Protein AF-A0A7C1YQL6-F1 (afdb_monomer)

pLDDT: mean 85.67, std 11.29, range [49.19, 95.19]

Foldseek 3Di:
DPVVVVVVVVVVVVVVVVVVVCVVCPDPLNVLVVLLVVLVVVLVVQDPPVVLVVPQDDPVPVVSNVVSVVVVLVPGDPSNVVSVVSSVVSVVVSVVVVVVVVVVPDPPDD

Secondary structure (DSSP, 8-state):
-HHHHHHHHHHHHHHHHHHHHHHHHT-HHHHHHHHHHHHHHHHHHHS-HHHHHHTPPPTT-HHHHHHHHHHHHHTS-HHHHHHHHHHHHHHHHHHHHHHHHHHHT-----

Structure (mmCIF, N/CA/C/O backbone):
data_AF-A0A7C1YQL6-F1
#
_entry.id   AF-A0A7C1YQL6-F1
#
loop_
_atom_site.group_PDB
_atom_site.id
_atom_site.type_symbol
_atom_site.label_atom_id
_atom_site.label_alt_id
_atom_site.label_comp_id
_atom_site.label_asym_id
_atom_site.label_entity_id
_atom_site.label_seq_id
_atom_site.pdbx_PDB_ins_code
_atom_site.Cartn_x
_atom_site.Cartn_y
_atom_site.Cartn_z
_atom_site.occupancy
_atom_site.B_iso_or_equiv
_atom_site.auth_seq_id
_atom_site.auth_comp_id
_atom_site.auth_asym_id
_atom_site.auth_atom_id
_atom_site.pdbx_PDB_model_num
ATOM 1 N N . MET A 1 1 ? -44.263 13.186 28.63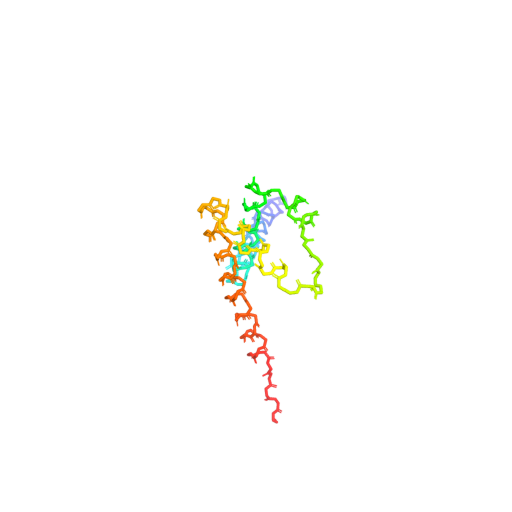2 1.00 49.19 1 MET A N 1
ATOM 2 C CA . MET A 1 1 ? -43.081 12.533 29.253 1.00 49.19 1 MET A CA 1
ATOM 3 C C . MET A 1 1 ? -42.316 11.539 28.357 1.00 49.19 1 MET A C 1
ATOM 5 O O . MET A 1 1 ? -41.133 11.349 28.598 1.00 49.19 1 MET A O 1
ATOM 9 N N . GLN A 1 2 ? -42.882 10.956 27.288 1.00 58.44 2 GLN A N 1
ATOM 10 C CA . GLN A 1 2 ? -42.180 9.940 26.466 1.00 58.44 2 GLN A CA 1
ATOM 11 C C . GLN A 1 2 ? -40.996 10.443 25.598 1.00 58.44 2 GLN A C 1
ATOM 13 O O . GLN A 1 2 ? -40.092 9.667 25.295 1.00 58.44 2 GLN A O 1
ATOM 18 N N . ARG A 1 3 ? -40.944 11.730 25.211 1.00 57.19 3 ARG A N 1
ATOM 19 C CA . ARG A 1 3 ? -39.905 12.264 24.295 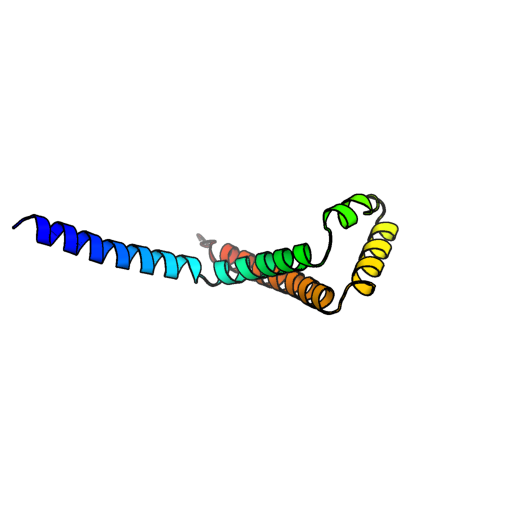1.00 57.19 3 ARG A CA 1
ATOM 20 C C . ARG A 1 3 ? -38.505 12.410 24.911 1.00 57.19 3 ARG A C 1
ATOM 22 O O . ARG A 1 3 ? -37.514 12.379 24.187 1.00 57.19 3 ARG A O 1
ATOM 29 N N . ILE A 1 4 ? -38.410 12.555 26.235 1.00 61.47 4 ILE A N 1
ATOM 30 C CA . ILE A 1 4 ? -37.118 12.658 26.938 1.00 61.47 4 ILE A CA 1
ATOM 31 C C . ILE A 1 4 ? -36.373 11.319 26.844 1.00 61.47 4 ILE A C 1
ATOM 33 O O . ILE A 1 4 ? -35.176 11.284 26.568 1.00 61.47 4 ILE A O 1
ATOM 37 N N . ASN A 1 5 ? -37.108 10.213 26.973 1.00 70.75 5 ASN A N 1
ATOM 38 C CA . ASN A 1 5 ? -36.559 8.862 26.924 1.00 70.75 5 ASN A CA 1
ATOM 39 C C . ASN A 1 5 ? -36.024 8.512 25.518 1.00 70.75 5 ASN A C 1
ATOM 41 O O . ASN A 1 5 ? -34.943 7.942 25.380 1.00 70.75 5 ASN A O 1
ATOM 45 N N . THR A 1 6 ? -36.702 8.947 24.447 1.00 79.69 6 THR A N 1
ATOM 46 C CA . THR A 1 6 ? -36.240 8.703 23.068 1.00 79.69 6 THR A CA 1
ATOM 47 C C . THR A 1 6 ? -35.011 9.531 22.683 1.00 79.69 6 THR A C 1
ATOM 49 O O . THR A 1 6 ? -34.091 8.989 22.068 1.00 79.69 6 THR A O 1
ATOM 52 N N . GLN A 1 7 ? -34.941 10.808 23.079 1.00 83.50 7 GLN A N 1
ATOM 53 C CA . GLN A 1 7 ? -33.756 11.660 22.874 1.00 83.50 7 GLN A CA 1
ATOM 54 C C . GLN A 1 7 ? -32.536 11.118 23.636 1.00 83.50 7 GLN A C 1
ATOM 56 O O . GLN A 1 7 ? -31.438 11.017 23.079 1.00 83.50 7 GLN A O 1
ATOM 61 N N . LEU A 1 8 ? -32.736 10.706 24.894 1.00 84.94 8 LEU A N 1
ATOM 62 C CA . LEU A 1 8 ? -31.682 10.133 25.727 1.00 84.94 8 LEU A CA 1
ATOM 63 C C . LEU A 1 8 ? -31.185 8.797 25.157 1.00 84.94 8 LEU A C 1
ATOM 65 O O . LEU A 1 8 ? -29.981 8.629 24.961 1.00 84.94 8 LEU A O 1
ATOM 69 N N . LYS A 1 9 ? -32.103 7.897 24.773 1.00 86.31 9 LYS A N 1
ATOM 70 C CA . LYS A 1 9 ? -31.783 6.636 24.086 1.00 86.31 9 LYS A CA 1
ATOM 71 C C . LYS A 1 9 ? -30.974 6.881 22.813 1.00 86.31 9 LYS A C 1
ATOM 73 O O . LYS A 1 9 ? -29.946 6.241 22.618 1.00 86.31 9 LYS A O 1
ATOM 78 N N . LYS A 1 10 ? -31.371 7.838 21.967 1.00 88.56 10 LYS A N 1
ATOM 79 C CA . LYS A 1 10 ? -30.656 8.160 20.718 1.00 88.56 10 LYS A CA 1
ATOM 80 C C . LYS A 1 10 ? -29.236 8.675 20.987 1.00 88.56 10 LYS A C 1
ATOM 82 O O . LYS A 1 10 ? -28.299 8.274 20.299 1.00 88.56 10 LYS A O 1
ATOM 87 N N . LYS A 1 11 ? -29.054 9.508 22.020 1.00 89.00 11 LYS A N 1
ATOM 88 C CA . LYS A 1 11 ? -27.736 10.014 22.447 1.00 89.00 11 LYS A CA 1
ATOM 89 C C . LYS A 1 11 ? -26.829 8.894 22.969 1.00 89.00 11 LYS A C 1
ATOM 91 O O . LYS A 1 11 ? -25.650 8.872 22.620 1.00 89.00 11 LYS A O 1
ATOM 96 N N . ILE A 1 12 ? -27.375 7.964 23.756 1.00 90.50 12 ILE A N 1
ATOM 97 C CA . ILE A 1 12 ? -26.650 6.793 24.273 1.00 90.50 12 ILE A CA 1
ATOM 98 C C . ILE A 1 12 ? -26.272 5.848 23.125 1.00 90.50 12 ILE A C 1
ATOM 100 O O . ILE A 1 12 ? -25.097 5.525 22.968 1.00 90.50 12 ILE A O 1
ATOM 104 N N . MET A 1 13 ? -27.225 5.489 22.258 1.00 93.19 13 MET A N 1
ATOM 105 C CA . MET A 1 13 ? -26.977 4.610 21.107 1.00 93.19 13 MET A CA 1
ATOM 106 C C . MET A 1 13 ? -25.916 5.180 20.163 1.00 93.19 13 MET A C 1
ATOM 108 O O . MET A 1 13 ? -25.048 4.442 19.707 1.00 93.19 13 MET A O 1
ATOM 112 N N . ARG A 1 14 ? -25.914 6.500 19.922 1.00 89.25 14 ARG A N 1
ATOM 113 C CA . ARG A 1 14 ? -24.877 7.147 19.104 1.00 89.25 14 ARG A CA 1
ATOM 114 C C . ARG A 1 14 ? -23.478 6.960 19.695 1.00 89.25 14 ARG A C 1
ATOM 116 O O . ARG A 1 14 ? -22.542 6.721 18.945 1.00 89.25 14 ARG A O 1
ATOM 123 N N 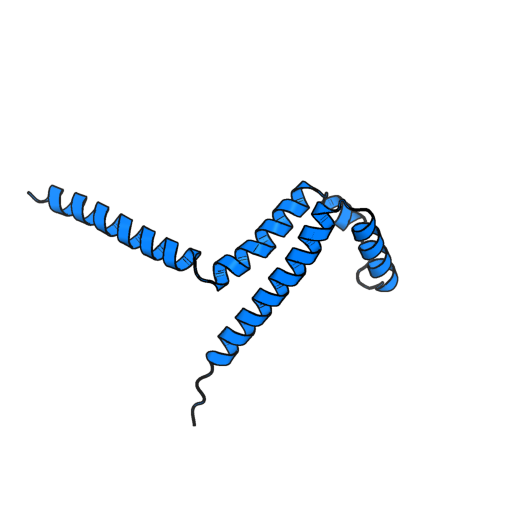. ARG A 1 15 ? -23.330 7.042 21.022 1.00 90.06 15 ARG A N 1
ATOM 124 C CA . ARG A 1 15 ? -22.044 6.801 21.701 1.00 90.06 15 ARG A CA 1
ATOM 125 C C . ARG A 1 15 ? -21.619 5.338 21.613 1.00 90.06 15 ARG A C 1
ATOM 127 O O . ARG A 1 15 ? -20.450 5.082 21.359 1.00 90.06 15 ARG A O 1
ATOM 134 N N . ILE A 1 1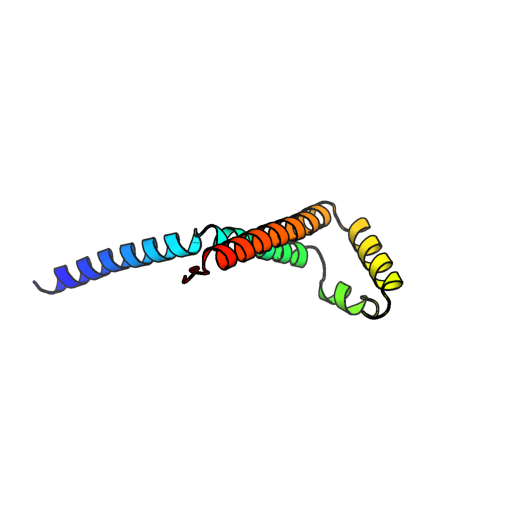6 ? -22.556 4.403 21.771 1.00 90.88 16 ILE A N 1
ATOM 135 C CA . ILE A 1 16 ? -22.284 2.963 21.662 1.00 90.88 16 ILE A CA 1
ATOM 136 C C . ILE A 1 16 ? -21.826 2.612 20.246 1.00 90.88 16 ILE A C 1
ATOM 138 O O . ILE A 1 16 ? -20.785 1.982 20.084 1.00 90.88 16 ILE A O 1
ATOM 142 N N . TYR A 1 17 ? -22.549 3.065 19.219 1.00 91.44 17 TYR A N 1
ATOM 143 C CA . TYR A 1 17 ? -22.156 2.823 17.831 1.00 91.44 17 TYR A CA 1
ATOM 144 C C . TYR A 1 17 ? -20.825 3.477 17.484 1.00 91.44 17 TYR A C 1
ATOM 146 O O . TYR A 1 17 ? -20.003 2.848 16.827 1.00 91.44 17 TYR A O 1
ATOM 154 N N . PHE A 1 18 ? -20.576 4.694 17.970 1.00 88.44 18 PHE A N 1
ATOM 155 C CA . PHE A 1 18 ? -19.293 5.358 17.769 1.00 88.44 18 PHE A CA 1
ATOM 156 C C . PHE A 1 18 ? -18.143 4.590 18.436 1.00 88.44 18 PHE A C 1
ATOM 158 O O . PHE A 1 18 ? -17.142 4.316 17.788 1.00 88.44 18 PHE A O 1
ATOM 165 N N . ALA A 1 19 ? -18.301 4.163 19.692 1.00 87.19 19 ALA A N 1
ATOM 166 C CA . ALA A 1 19 ? -17.296 3.368 20.399 1.00 87.19 19 ALA A CA 1
ATOM 167 C C . ALA A 1 19 ? -17.065 1.996 19.745 1.00 87.19 19 ALA A C 1
ATOM 169 O O . ALA A 1 19 ? -15.925 1.559 19.619 1.00 87.19 19 ALA A O 1
ATOM 170 N N . TYR A 1 20 ? -18.129 1.330 19.287 1.00 86.81 20 TYR A N 1
ATOM 171 C CA . TYR A 1 20 ? -18.034 0.067 18.554 1.00 86.81 20 TYR A CA 1
ATOM 172 C C . TYR A 1 20 ? -17.298 0.238 17.221 1.00 86.81 20 TYR A C 1
ATOM 174 O O . TYR A 1 20 ? -16.407 -0.545 16.895 1.00 86.81 20 TYR A O 1
ATOM 182 N N . PHE A 1 21 ? -17.630 1.289 16.472 1.00 82.50 21 PHE A N 1
ATOM 183 C CA . PHE A 1 21 ? -16.979 1.612 15.209 1.00 82.50 21 PHE A CA 1
ATOM 184 C C . PHE A 1 21 ? -15.498 1.948 15.402 1.00 82.50 21 PHE A C 1
ATOM 186 O O . PHE A 1 21 ? -14.661 1.359 14.724 1.00 82.50 21 PHE A O 1
ATOM 193 N N . LEU A 1 22 ? -15.162 2.797 16.381 1.00 82.62 22 LEU A N 1
ATOM 194 C CA . LEU A 1 22 ? -13.775 3.079 16.759 1.00 82.62 22 LEU A CA 1
ATOM 195 C C . LEU A 1 22 ? -13.043 1.786 17.120 1.00 82.62 22 LEU A C 1
ATOM 197 O O . LEU A 1 22 ? -11.989 1.502 16.568 1.00 82.62 22 LEU A O 1
ATOM 201 N N . ARG A 1 23 ? -13.622 0.944 17.980 1.00 79.81 23 ARG A N 1
ATOM 202 C CA . ARG A 1 23 ? -13.002 -0.328 18.374 1.00 79.81 23 ARG A CA 1
ATOM 203 C C . ARG A 1 23 ? -12.742 -1.252 17.181 1.00 79.81 23 ARG A C 1
ATOM 205 O O . ARG A 1 23 ? -11.758 -1.983 17.186 1.00 79.81 23 ARG A O 1
ATOM 212 N N . LYS A 1 24 ? -13.603 -1.214 16.161 1.00 75.75 24 LYS A N 1
ATOM 213 C CA . LYS A 1 24 ? -13.440 -2.002 14.936 1.00 75.75 24 LYS A CA 1
ATOM 214 C C . LYS A 1 24 ? -12.410 -1.397 13.974 1.00 75.75 24 LYS A C 1
ATOM 216 O O . LYS A 1 24 ? -11.636 -2.150 13.395 1.00 75.75 24 LYS A O 1
ATOM 221 N N . MET A 1 25 ? -12.367 -0.071 13.834 1.00 72.19 25 MET A N 1
ATOM 222 C CA . MET A 1 25 ? -11.371 0.638 13.014 1.00 72.19 25 MET A CA 1
ATOM 223 C C . MET A 1 25 ? -9.961 0.583 13.602 1.00 72.19 25 MET A C 1
ATOM 225 O O . MET A 1 25 ? -8.996 0.446 12.862 1.00 72.19 25 MET A O 1
ATOM 229 N N . PHE A 1 26 ? -9.842 0.665 14.926 1.00 74.75 26 PHE A N 1
ATOM 230 C CA . PHE A 1 26 ? -8.574 0.566 15.650 1.00 74.75 26 PHE A CA 1
ATOM 231 C C . PHE A 1 26 ? -8.189 -0.886 15.970 1.00 74.75 26 PHE A C 1
ATOM 233 O O . PHE A 1 26 ? -7.334 -1.130 16.819 1.00 74.75 26 PHE A O 1
ATOM 240 N N . ASN A 1 27 ? -8.798 -1.867 15.295 1.00 79.44 27 ASN A N 1
ATOM 241 C CA . ASN A 1 27 ? -8.293 -3.232 15.331 1.00 79.44 27 ASN A CA 1
ATOM 242 C C . ASN A 1 27 ? -6.868 -3.237 14.731 1.00 79.44 27 ASN A C 1
ATOM 244 O O . ASN A 1 27 ? -6.690 -2.687 13.640 1.00 79.44 27 ASN A O 1
ATOM 248 N N . PRO A 1 28 ? -5.863 -3.846 15.391 1.00 76.00 28 PRO A N 1
ATOM 249 C CA . PRO A 1 28 ? -4.496 -3.946 14.875 1.00 76.00 28 PRO A CA 1
ATOM 250 C C . PRO A 1 28 ? -4.408 -4.388 13.407 1.00 76.00 28 PRO A C 1
ATOM 252 O O . PRO A 1 28 ? -3.630 -3.819 12.644 1.00 76.00 28 PRO A O 1
ATOM 255 N N . LE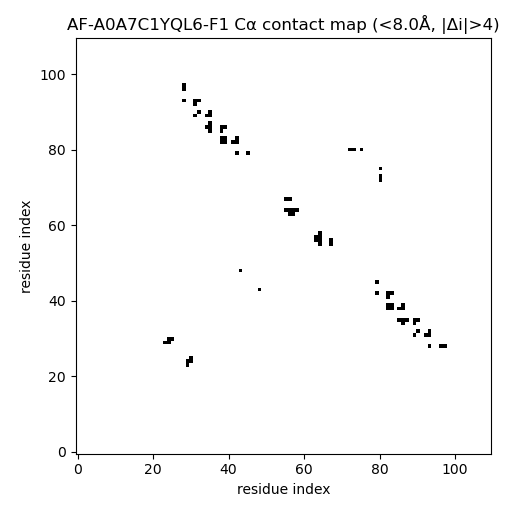U A 1 29 ? -5.267 -5.325 12.986 1.00 78.75 29 LEU A N 1
ATOM 256 C CA . LEU A 1 29 ? -5.353 -5.772 11.591 1.00 78.75 29 LEU A CA 1
ATOM 257 C C . LEU A 1 29 ? -5.821 -4.661 10.639 1.00 78.75 29 LEU A C 1
ATOM 259 O O . LEU A 1 29 ? -5.287 -4.525 9.543 1.00 78.75 29 LEU A O 1
ATOM 263 N N . ALA A 1 30 ? -6.797 -3.849 11.050 1.00 81.38 30 ALA A N 1
ATOM 264 C CA . ALA A 1 30 ? -7.317 -2.754 10.234 1.00 81.38 30 ALA A CA 1
ATOM 265 C C . ALA A 1 30 ? -6.277 -1.638 10.069 1.00 81.38 30 ALA A C 1
ATOM 267 O O . ALA A 1 30 ? -6.065 -1.162 8.959 1.00 81.38 30 ALA A O 1
ATOM 268 N N . ILE A 1 31 ? -5.562 -1.282 11.142 1.00 80.88 31 ILE A N 1
ATOM 269 C CA . ILE A 1 31 ? -4.469 -0.296 11.087 1.00 80.88 31 ILE A CA 1
ATOM 270 C C . ILE A 1 31 ? -3.369 -0.773 10.137 1.00 80.88 31 ILE A C 1
ATOM 272 O O . ILE A 1 31 ? -2.935 -0.020 9.262 1.00 80.88 31 ILE A O 1
ATOM 276 N N . LYS A 1 32 ? -2.956 -2.039 10.269 1.00 83.50 32 LYS A N 1
ATOM 277 C CA . LYS A 1 32 ? -1.959 -2.638 9.379 1.00 83.50 32 LYS A CA 1
ATOM 278 C C . LYS A 1 32 ? -2.442 -2.686 7.929 1.00 83.50 32 LYS A C 1
ATOM 280 O O . LYS A 1 32 ? -1.620 -2.483 7.051 1.00 83.50 32 LYS A O 1
ATOM 285 N N . ALA A 1 33 ? -3.743 -2.859 7.676 1.00 87.50 33 ALA A N 1
ATOM 286 C CA . ALA A 1 33 ? -4.340 -2.814 6.337 1.00 87.50 33 ALA A CA 1
ATOM 287 C C . ALA A 1 33 ? -4.399 -1.405 5.733 1.00 87.50 33 ALA A C 1
ATOM 289 O O . ALA A 1 33 ? -4.175 -1.240 4.535 1.00 87.50 33 ALA A O 1
ATOM 290 N N . TYR A 1 34 ? -4.662 -0.379 6.543 1.00 90.38 34 TYR A N 1
ATOM 291 C CA . TYR A 1 34 ? -4.694 1.004 6.064 1.00 90.38 34 TYR A CA 1
ATOM 292 C C . TYR A 1 34 ? -3.312 1.526 5.674 1.00 90.38 34 TYR A C 1
ATOM 294 O O . TYR A 1 34 ? -3.209 2.328 4.748 1.00 90.38 34 TYR A O 1
ATOM 302 N N . LEU A 1 35 ? -2.253 1.048 6.332 1.00 91.56 35 LEU A N 1
ATOM 303 C CA . LEU A 1 35 ? -0.884 1.487 6.078 1.00 91.56 35 LEU A CA 1
ATOM 304 C C . LEU A 1 35 ? -0.437 1.302 4.606 1.00 91.56 35 LEU A C 1
ATOM 306 O O . LEU A 1 35 ? -0.162 2.318 3.963 1.00 91.56 35 LEU A O 1
ATOM 310 N N . PRO A 1 36 ? -0.426 0.091 4.008 1.00 92.75 36 PRO A N 1
ATOM 311 C CA . PRO A 1 36 ? -0.013 -0.082 2.616 1.00 92.75 36 PRO A CA 1
ATOM 312 C C . PRO A 1 36 ? -0.962 0.618 1.641 1.00 92.75 36 PRO A C 1
ATOM 314 O O . PRO A 1 36 ? -0.506 1.175 0.649 1.00 92.75 36 PRO A O 1
ATOM 317 N N . VAL A 1 37 ? -2.268 0.661 1.935 1.00 94.19 37 VAL A N 1
ATOM 318 C CA . VAL A 1 37 ? -3.246 1.377 1.099 1.00 94.19 37 VAL A CA 1
ATOM 319 C C . VAL A 1 37 ? -2.913 2.868 1.038 1.00 94.19 37 VAL A C 1
ATOM 321 O O . VAL A 1 37 ? -2.903 3.454 -0.043 1.00 94.19 37 VAL A O 1
ATOM 324 N N . SER A 1 38 ? -2.595 3.481 2.181 1.00 93.88 38 SER A N 1
ATOM 325 C CA . SER A 1 38 ? -2.196 4.890 2.229 1.00 93.88 38 SER A CA 1
ATOM 326 C C . SER A 1 38 ? -0.887 5.150 1.482 1.00 93.88 38 SER A C 1
ATOM 328 O O . SER A 1 38 ? -0.812 6.113 0.723 1.00 93.88 38 SER A O 1
ATOM 330 N N . PHE A 1 39 ? 0.113 4.273 1.615 1.00 94.38 39 PHE A N 1
ATOM 331 C CA . PHE A 1 39 ? 1.385 4.426 0.909 1.00 94.38 39 PHE A CA 1
ATOM 332 C C . PHE A 1 39 ? 1.218 4.318 -0.605 1.00 94.38 39 PHE A C 1
ATOM 334 O O . PHE A 1 39 ? 1.707 5.186 -1.325 1.00 94.38 39 PHE A O 1
ATOM 341 N N . VAL A 1 40 ? 0.469 3.324 -1.089 1.00 93.44 40 VAL A N 1
ATOM 342 C CA . VAL A 1 40 ? 0.143 3.192 -2.518 1.00 93.44 40 VAL A CA 1
ATOM 343 C C . VAL A 1 40 ? -0.626 4.414 -3.015 1.00 93.44 40 VAL A C 1
ATOM 345 O O . VAL A 1 40 ? -0.325 4.925 -4.090 1.00 93.44 40 VAL A O 1
ATOM 348 N N . GLY A 1 41 ? -1.569 4.928 -2.220 1.00 93.62 41 GLY A N 1
ATOM 349 C CA . GLY A 1 41 ? -2.293 6.158 -2.534 1.00 93.62 41 GLY A CA 1
ATOM 350 C C . GLY A 1 41 ? -1.366 7.364 -2.704 1.00 93.62 41 GLY A C 1
ATOM 351 O O . GLY A 1 41 ? -1.509 8.107 -3.668 1.00 93.62 41 GLY A O 1
ATOM 352 N N . ILE A 1 42 ? -0.378 7.531 -1.820 1.00 93.56 42 ILE A N 1
ATOM 353 C CA . ILE A 1 42 ? 0.605 8.621 -1.920 1.00 93.56 42 ILE A CA 1
ATOM 354 C C . ILE A 1 42 ? 1.528 8.421 -3.131 1.00 93.56 42 ILE A C 1
ATOM 356 O O . ILE A 1 42 ? 1.796 9.376 -3.856 1.00 93.56 42 ILE A O 1
ATOM 360 N N . ILE A 1 43 ? 1.974 7.191 -3.406 1.00 92.44 43 ILE A N 1
ATOM 361 C CA . ILE A 1 43 ? 2.777 6.878 -4.601 1.00 92.44 43 ILE A CA 1
ATOM 362 C C . ILE A 1 43 ? 2.005 7.224 -5.879 1.00 92.44 43 ILE A C 1
ATOM 364 O O . ILE A 1 43 ? 2.577 7.811 -6.793 1.00 92.44 43 ILE A O 1
ATOM 368 N N . ALA A 1 44 ? 0.706 6.921 -5.933 1.00 92.31 44 ALA A N 1
ATOM 369 C CA . ALA A 1 44 ? -0.144 7.218 -7.086 1.00 92.31 44 ALA A CA 1
ATOM 370 C C . ALA A 1 44 ? -0.313 8.726 -7.355 1.00 92.31 44 ALA A C 1
ATOM 372 O O . ALA A 1 44 ? -0.647 9.108 -8.473 1.00 92.31 44 ALA A O 1
ATOM 373 N N . LEU A 1 45 ? -0.077 9.582 -6.352 1.00 91.81 45 LEU A N 1
ATOM 374 C CA . LEU A 1 45 ? -0.037 11.039 -6.527 1.00 91.81 45 LEU A CA 1
ATOM 375 C C . LEU A 1 45 ? 1.305 11.524 -7.091 1.00 91.81 45 LEU A C 1
ATOM 377 O O . LEU A 1 45 ? 1.346 12.552 -7.757 1.00 91.81 45 LEU A O 1
ATOM 381 N N . GLN A 1 46 ? 2.386 10.792 -6.822 1.00 89.50 46 GLN A N 1
ATOM 382 C CA . GLN A 1 46 ? 3.751 11.140 -7.230 1.00 89.50 46 GLN A CA 1
ATOM 383 C C . GLN A 1 46 ? 4.106 10.568 -8.611 1.00 89.50 46 GLN A C 1
ATOM 385 O O . GLN A 1 46 ? 4.907 11.142 -9.344 1.00 89.50 46 GLN A O 1
ATOM 390 N N . VAL A 1 47 ? 3.529 9.418 -8.975 1.00 88.69 47 VAL A N 1
ATOM 391 C CA . VAL A 1 47 ? 3.865 8.675 -10.196 1.00 88.69 47 VAL A CA 1
ATOM 392 C C . VAL A 1 47 ? 2.599 8.316 -10.969 1.00 88.69 47 VAL A C 1
ATOM 394 O O . VAL A 1 47 ? 1.631 7.802 -10.413 1.00 88.69 47 VAL A O 1
ATOM 397 N N . SER A 1 48 ? 2.627 8.517 -12.289 1.00 90.50 48 SER A N 1
ATOM 398 C CA . SER A 1 48 ? 1.539 8.092 -13.176 1.00 90.50 48 SER A CA 1
ATOM 399 C C . SER A 1 48 ? 1.524 6.570 -13.337 1.00 90.50 48 SER A C 1
ATOM 401 O O . SER A 1 48 ? 2.278 6.006 -14.136 1.00 90.50 48 SER A O 1
ATOM 403 N N . LEU A 1 49 ? 0.625 5.902 -12.609 1.00 87.94 49 LEU A N 1
ATOM 404 C CA . LEU A 1 49 ? 0.416 4.452 -12.711 1.00 87.94 49 LEU A CA 1
ATOM 405 C C . LEU A 1 49 ? 0.025 4.018 -14.129 1.00 87.94 49 LEU A C 1
ATOM 407 O O . LEU A 1 49 ? 0.438 2.954 -14.583 1.00 87.94 49 LEU A O 1
ATOM 411 N N . THR A 1 50 ? -0.716 4.859 -14.853 1.00 90.00 50 THR A N 1
ATOM 412 C CA . THR A 1 50 ? -1.102 4.604 -16.246 1.00 90.00 50 THR A CA 1
ATOM 413 C C . THR A 1 50 ? 0.120 4.526 -17.152 1.00 90.00 50 THR A C 1
ATOM 415 O O . THR A 1 50 ? 0.225 3.614 -17.968 1.00 90.00 50 THR A O 1
ATOM 418 N N . ASN A 1 51 ? 1.080 5.439 -16.975 1.00 89.44 51 ASN A N 1
ATOM 419 C CA . ASN A 1 51 ? 2.312 5.428 -17.760 1.00 89.44 51 ASN A CA 1
ATOM 420 C C . ASN A 1 51 ? 3.183 4.227 -17.391 1.00 89.44 51 ASN A C 1
ATOM 422 O O . ASN A 1 51 ? 3.753 3.602 -18.279 1.00 89.44 51 ASN A O 1
ATOM 426 N N . VAL A 1 52 ? 3.261 3.865 -16.108 1.00 88.75 52 VAL A N 1
ATOM 427 C CA . VAL A 1 52 ? 3.994 2.664 -15.682 1.00 88.75 52 VAL A CA 1
ATOM 428 C C . VAL A 1 52 ? 3.392 1.415 -16.328 1.00 88.75 52 VAL A C 1
ATOM 430 O O . VAL A 1 52 ? 4.128 0.631 -16.915 1.00 88.75 52 VAL A O 1
ATOM 433 N N . ALA A 1 53 ? 2.065 1.264 -16.297 1.00 90.44 53 ALA A N 1
ATOM 434 C CA . ALA A 1 53 ? 1.378 0.117 -16.886 1.00 90.44 53 ALA A CA 1
ATOM 435 C C . ALA A 1 53 ? 1.518 0.058 -18.416 1.00 90.44 53 ALA A C 1
ATOM 437 O O . ALA A 1 53 ? 1.725 -1.020 -18.963 1.00 90.44 53 ALA A O 1
ATOM 438 N N . ALA A 1 54 ? 1.450 1.203 -19.101 1.00 91.75 54 ALA A N 1
ATOM 439 C CA . ALA A 1 54 ? 1.592 1.275 -20.555 1.00 91.75 54 ALA A CA 1
ATOM 440 C C . ALA A 1 54 ? 3.015 0.952 -21.042 1.00 91.75 54 ALA A C 1
ATOM 442 O O . ALA A 1 54 ? 3.181 0.434 -22.142 1.00 91.75 54 ALA A O 1
ATOM 443 N N . ASN A 1 55 ? 4.034 1.250 -20.230 1.00 91.88 55 ASN A N 1
ATOM 444 C CA . ASN A 1 55 ? 5.439 0.991 -20.558 1.00 91.88 55 ASN A CA 1
ATOM 445 C C . ASN A 1 55 ? 5.963 -0.332 -19.977 1.00 91.88 55 ASN A C 1
ATOM 447 O O . ASN A 1 55 ? 7.134 -0.665 -20.164 1.00 91.88 55 ASN A O 1
ATOM 451 N N . MET A 1 56 ? 5.124 -1.078 -19.258 1.00 92.38 56 MET A N 1
ATOM 452 C CA . MET A 1 56 ? 5.534 -2.314 -18.612 1.00 92.38 56 MET A CA 1
ATOM 453 C C . MET A 1 56 ? 5.763 -3.415 -19.663 1.00 92.38 56 MET A C 1
ATOM 455 O O . MET A 1 56 ? 4.876 -3.681 -20.478 1.00 92.38 56 MET A O 1
ATOM 459 N N . PRO A 1 57 ? 6.931 -4.082 -19.655 1.00 91.88 57 PRO A N 1
ATOM 460 C CA . PRO A 1 57 ? 7.198 -5.195 -20.558 1.00 91.88 57 PRO A CA 1
ATOM 461 C C . PRO A 1 57 ? 6.314 -6.407 -20.236 1.00 91.88 57 PRO A C 1
ATOM 463 O O . PRO A 1 57 ? 5.723 -6.511 -19.160 1.00 91.88 57 PRO A O 1
ATOM 466 N N . SER A 1 58 ? 6.237 -7.349 -21.181 1.00 91.69 58 SER A N 1
ATOM 467 C CA . SER A 1 58 ? 5.445 -8.573 -21.016 1.00 91.69 58 SER A CA 1
ATOM 468 C C . SER A 1 58 ? 5.808 -9.325 -19.735 1.00 91.69 58 SER A C 1
ATOM 470 O O . SER A 1 58 ? 6.984 -9.571 -19.466 1.00 91.69 58 SER A O 1
ATOM 472 N N . MET A 1 59 ? 4.781 -9.801 -19.023 1.00 89.88 59 MET A N 1
ATOM 473 C CA . MET A 1 59 ? 4.922 -10.594 -17.795 1.00 89.88 59 MET A CA 1
ATOM 474 C C . MET A 1 59 ? 5.698 -11.901 -17.988 1.00 89.88 59 MET A C 1
ATOM 476 O O . MET A 1 59 ? 6.229 -12.466 -17.037 1.00 89.88 59 MET A O 1
ATOM 480 N N . THR A 1 60 ? 5.776 -12.387 -19.226 1.00 93.19 60 THR A N 1
ATOM 481 C CA . THR A 1 60 ? 6.517 -13.600 -19.583 1.00 93.19 60 THR A CA 1
ATOM 482 C C . THR A 1 60 ? 8.022 -13.371 -19.730 1.00 93.19 60 THR A C 1
ATOM 484 O O . THR A 1 60 ? 8.781 -14.338 -19.703 1.00 93.19 60 THR A O 1
ATOM 487 N N . ASN A 1 61 ? 8.478 -12.120 -19.870 1.00 92.81 61 ASN A N 1
ATOM 488 C CA . ASN A 1 61 ? 9.894 -11.786 -19.997 1.00 92.81 61 ASN A CA 1
ATOM 489 C C . ASN A 1 61 ? 10.435 -11.223 -18.675 1.00 92.81 61 ASN A C 1
ATOM 491 O O . ASN A 1 61 ? 10.432 -10.014 -18.434 1.00 92.81 61 ASN A O 1
ATOM 495 N N . ILE A 1 62 ? 10.908 -12.135 -17.824 1.00 92.62 62 ILE A N 1
ATOM 496 C CA . ILE A 1 62 ? 11.367 -11.830 -16.463 1.00 92.62 62 ILE A CA 1
ATOM 497 C C . ILE A 1 62 ? 12.583 -10.886 -16.467 1.00 92.62 62 ILE A C 1
ATOM 499 O O . ILE A 1 62 ? 12.642 -9.984 -15.634 1.00 92.62 62 ILE A O 1
ATOM 503 N N . ASP A 1 63 ? 13.526 -11.034 -17.409 1.00 94.75 63 ASP A N 1
ATOM 504 C CA . ASP A 1 63 ? 14.706 -10.152 -17.496 1.00 94.75 63 ASP A CA 1
ATOM 505 C C . ASP A 1 63 ? 14.302 -8.709 -17.830 1.00 94.75 63 ASP A C 1
ATOM 507 O O . ASP A 1 63 ? 14.719 -7.765 -17.155 1.00 94.75 63 ASP A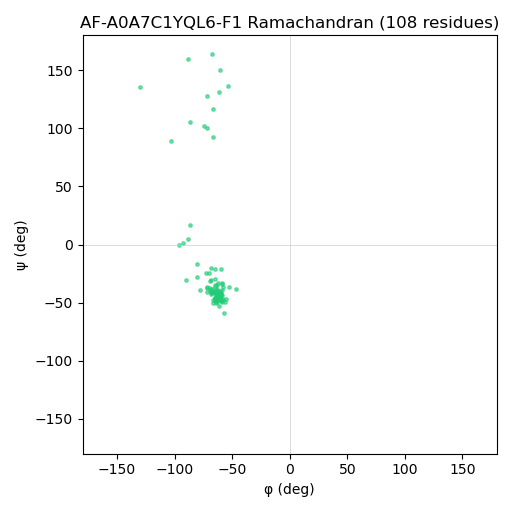 O 1
ATOM 511 N N . ALA A 1 64 ? 13.420 -8.534 -18.820 1.00 92.19 64 ALA A N 1
ATOM 512 C CA . ALA A 1 64 ? 12.917 -7.214 -19.190 1.00 92.19 64 ALA A CA 1
ATOM 513 C C . ALA A 1 64 ? 12.127 -6.561 -18.044 1.00 92.19 64 ALA A C 1
ATOM 515 O O . ALA A 1 64 ? 12.314 -5.375 -17.771 1.00 92.19 64 ALA A O 1
ATOM 516 N N . LEU A 1 65 ? 11.293 -7.333 -17.337 1.00 92.56 65 LEU A N 1
ATOM 517 C CA . LEU A 1 65 ? 10.580 -6.871 -16.142 1.00 92.56 65 LEU A CA 1
ATOM 518 C C . LEU A 1 65 ? 11.538 -6.414 -15.045 1.00 92.56 65 LEU A C 1
ATOM 520 O O . LEU A 1 65 ? 11.364 -5.326 -14.498 1.00 92.56 65 LEU A O 1
ATOM 524 N N . TYR A 1 66 ? 12.555 -7.217 -14.734 1.00 92.25 66 TYR A N 1
ATOM 525 C CA . TYR A 1 66 ? 13.525 -6.882 -13.697 1.00 92.25 66 TYR A CA 1
ATOM 526 C C . TYR A 1 66 ? 14.258 -5.575 -14.019 1.00 92.25 66 TYR A C 1
ATOM 528 O O . TYR A 1 66 ? 14.322 -4.674 -13.180 1.00 92.25 66 TYR A O 1
ATOM 536 N N . ARG A 1 67 ? 14.744 -5.427 -15.257 1.00 94.00 67 ARG A N 1
ATOM 537 C CA . ARG A 1 67 ? 15.398 -4.192 -15.717 1.00 94.00 67 ARG A CA 1
ATOM 538 C C . ARG A 1 67 ? 14.459 -2.994 -15.651 1.00 94.00 67 ARG A C 1
ATOM 540 O O . ARG A 1 67 ? 14.876 -1.926 -15.208 1.00 94.00 67 ARG A O 1
ATOM 547 N N . PHE A 1 68 ? 13.203 -3.170 -16.06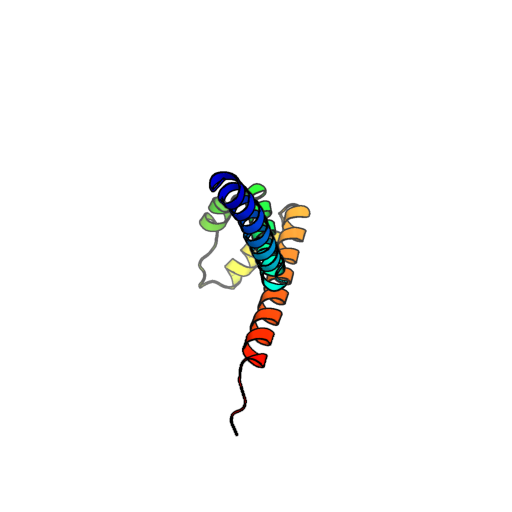0 1.00 93.12 68 PHE A N 1
ATOM 548 C CA . PHE A 1 68 ? 12.191 -2.120 -16.009 1.00 93.12 68 PHE A CA 1
ATOM 549 C C . PHE A 1 68 ? 11.932 -1.658 -14.573 1.00 93.12 68 PHE A C 1
ATOM 551 O O . PHE A 1 68 ? 12.061 -0.469 -14.298 1.00 93.12 68 PHE A O 1
ATOM 558 N N . PHE A 1 69 ? 11.641 -2.574 -13.644 1.00 90.94 69 PHE A N 1
ATOM 559 C CA . PHE A 1 69 ? 11.380 -2.218 -12.247 1.00 90.94 69 PHE A CA 1
ATOM 560 C C . PHE A 1 69 ? 12.606 -1.629 -11.555 1.00 90.94 69 PHE A C 1
ATOM 562 O O . PHE A 1 69 ? 12.476 -0.637 -10.844 1.00 90.94 69 PHE A O 1
ATOM 569 N N . SER A 1 70 ? 13.795 -2.191 -11.787 1.00 92.69 70 SER A N 1
ATOM 570 C CA . SER A 1 70 ? 15.035 -1.648 -11.230 1.00 92.69 70 SER A CA 1
ATOM 571 C C . SER A 1 70 ? 15.297 -0.234 -11.745 1.00 92.69 70 SER A C 1
ATOM 573 O O . SER A 1 70 ? 15.630 0.649 -10.959 1.00 92.69 70 SER A O 1
ATOM 575 N N . SER A 1 71 ? 15.129 -0.004 -13.049 1.00 92.50 71 SER A N 1
ATOM 576 C CA . SER A 1 71 ? 15.291 1.323 -13.643 1.00 92.50 71 SER A CA 1
ATOM 577 C C . SER A 1 71 ? 14.239 2.298 -13.112 1.00 92.50 71 SER A C 1
ATOM 579 O O . SER A 1 71 ? 14.586 3.387 -12.663 1.00 92.50 71 SER A O 1
ATOM 581 N N . ALA A 1 72 ? 12.966 1.900 -13.086 1.00 90.69 72 ALA A N 1
ATOM 582 C CA . ALA A 1 72 ? 11.878 2.727 -12.577 1.00 90.69 72 ALA A CA 1
ATOM 583 C C . ALA A 1 72 ? 12.093 3.102 -11.104 1.00 90.69 72 ALA A C 1
ATOM 585 O O . ALA A 1 72 ? 11.943 4.261 -10.742 1.00 90.69 72 ALA A O 1
ATOM 586 N N . PHE A 1 73 ? 12.515 2.157 -10.263 1.00 91.06 73 PHE A N 1
ATOM 587 C CA . PHE A 1 73 ? 12.792 2.420 -8.853 1.00 91.06 73 PHE A CA 1
ATOM 588 C C . PHE A 1 73 ? 13.961 3.397 -8.674 1.00 91.06 73 PHE A C 1
ATOM 590 O O . PHE A 1 73 ? 13.814 4.413 -7.993 1.00 91.06 73 PHE A O 1
ATOM 597 N N . LEU A 1 74 ? 15.097 3.145 -9.332 1.00 92.62 74 LEU A N 1
ATOM 598 C CA . LEU A 1 74 ? 16.299 3.978 -9.201 1.00 92.62 74 LEU A CA 1
ATOM 599 C C . LEU A 1 74 ? 16.109 5.405 -9.730 1.00 92.62 74 LEU A C 1
ATOM 601 O O . LEU A 1 74 ? 16.734 6.324 -9.212 1.00 92.62 74 LEU A O 1
ATOM 605 N N . ASN A 1 75 ? 15.241 5.592 -10.727 1.00 91.81 75 ASN A N 1
ATOM 606 C CA . ASN A 1 75 ? 14.962 6.900 -11.323 1.00 91.81 75 ASN A CA 1
ATOM 607 C C . ASN A 1 75 ? 13.773 7.640 -10.677 1.00 91.81 75 ASN A C 1
ATOM 609 O O . ASN A 1 75 ? 13.428 8.731 -11.127 1.00 91.81 75 ASN A O 1
ATOM 613 N N . THR A 1 76 ? 13.131 7.082 -9.645 1.00 91.56 76 THR A N 1
ATOM 614 C CA . THR A 1 76 ? 12.086 7.791 -8.881 1.00 91.56 76 THR A CA 1
ATOM 615 C C . THR A 1 76 ? 12.664 8.606 -7.730 1.00 91.56 76 THR A C 1
ATOM 617 O O . THR A 1 76 ? 13.768 8.350 -7.252 1.00 91.56 76 THR A O 1
ATOM 620 N N . GLU A 1 77 ? 11.898 9.588 -7.255 1.00 92.00 77 GLU A N 1
ATOM 621 C CA . GLU A 1 77 ? 12.271 10.380 -6.086 1.00 92.00 77 GLU A CA 1
ATOM 622 C C . GLU A 1 77 ? 12.435 9.517 -4.828 1.00 92.00 77 GLU A C 1
ATOM 624 O O . GLU A 1 77 ? 11.723 8.530 -4.621 1.00 92.00 77 GLU A O 1
ATOM 629 N N . PHE A 1 78 ? 13.310 9.959 -3.921 1.00 92.94 78 PHE A N 1
ATOM 630 C CA . PHE A 1 78 ? 13.579 9.272 -2.656 1.00 92.94 78 PHE A CA 1
ATOM 631 C C . PHE A 1 78 ? 12.305 8.981 -1.843 1.00 92.94 78 PHE A C 1
ATOM 633 O O . PHE A 1 78 ? 12.176 7.915 -1.243 1.00 92.94 78 PHE A O 1
ATOM 640 N N . ALA A 1 79 ? 11.325 9.891 -1.862 1.00 92.12 79 ALA A N 1
ATOM 641 C CA . ALA A 1 79 ? 10.042 9.688 -1.192 1.00 92.12 79 ALA A CA 1
ATOM 642 C C . ALA A 1 79 ? 9.273 8.478 -1.752 1.00 92.12 79 ALA A C 1
ATOM 644 O O . ALA A 1 79 ? 8.736 7.679 -0.987 1.00 92.12 79 ALA A O 1
ATOM 645 N N . VAL A 1 80 ? 9.249 8.309 -3.078 1.00 92.62 80 VAL A N 1
ATOM 646 C CA . VAL A 1 80 ? 8.588 7.173 -3.737 1.00 92.62 80 VAL A CA 1
ATOM 647 C C . VAL A 1 80 ? 9.323 5.877 -3.422 1.00 92.62 80 VAL A C 1
ATOM 649 O O . VAL A 1 80 ? 8.675 4.879 -3.109 1.00 92.62 80 VAL A O 1
ATOM 652 N N . GLN A 1 81 ? 10.658 5.891 -3.430 1.00 94.38 81 GLN A N 1
ATOM 653 C CA . GLN A 1 81 ? 11.468 4.730 -3.053 1.00 94.38 81 GLN A CA 1
ATOM 654 C C . GLN A 1 81 ? 11.162 4.279 -1.619 1.00 94.38 81 GLN A C 1
ATOM 656 O O . GLN A 1 81 ? 10.859 3.106 -1.387 1.00 94.38 81 GLN A O 1
ATOM 661 N N . LEU A 1 82 ? 11.160 5.221 -0.670 1.00 95.19 82 LEU A N 1
ATOM 662 C CA . LEU A 1 82 ? 10.858 4.963 0.737 1.00 95.19 82 LEU A CA 1
ATOM 663 C C . LEU A 1 82 ? 9.443 4.395 0.917 1.00 95.19 82 LEU A C 1
ATOM 665 O O . LEU A 1 82 ? 9.264 3.387 1.600 1.00 95.19 82 LEU A O 1
ATOM 669 N N . LEU A 1 83 ? 8.442 5.009 0.281 1.00 93.81 83 LEU A N 1
ATOM 670 C CA . LEU A 1 83 ? 7.054 4.545 0.344 1.00 93.81 83 LEU A CA 1
ATOM 671 C C . LEU A 1 83 ? 6.881 3.168 -0.303 1.00 93.81 83 LEU A C 1
ATOM 673 O O . LEU A 1 83 ? 6.113 2.352 0.202 1.00 93.81 83 LEU A O 1
ATOM 677 N N . SER A 1 84 ? 7.604 2.880 -1.385 1.00 92.81 84 SER A N 1
ATOM 678 C CA . SER A 1 84 ? 7.550 1.584 -2.074 1.00 92.81 84 SER A CA 1
ATOM 679 C C . SER A 1 84 ? 8.107 0.470 -1.187 1.00 92.81 84 SER A C 1
ATOM 681 O O . SER A 1 84 ? 7.445 -0.548 -0.981 1.00 92.81 84 SER A O 1
ATOM 683 N N . VAL A 1 85 ? 9.278 0.690 -0.579 1.00 94.69 85 VAL A N 1
ATOM 684 C CA . VAL A 1 85 ? 9.866 -0.250 0.391 1.00 94.69 85 VAL A CA 1
ATOM 685 C C . VAL A 1 85 ? 8.962 -0.394 1.616 1.00 94.69 85 VAL A C 1
ATOM 687 O O . VAL A 1 85 ? 8.657 -1.511 2.032 1.00 94.69 85 VAL A O 1
ATOM 690 N N . GLY A 1 86 ? 8.463 0.721 2.154 1.00 94.06 86 GLY A N 1
ATOM 691 C CA . GLY A 1 86 ? 7.519 0.723 3.271 1.00 94.06 86 GLY A CA 1
ATOM 692 C C . GLY A 1 86 ? 6.238 -0.055 2.964 1.00 94.06 86 GLY A C 1
ATOM 693 O O . GLY A 1 86 ? 5.730 -0.761 3.832 1.00 94.06 86 GLY A O 1
ATOM 694 N N . THR A 1 87 ? 5.747 0.008 1.724 1.00 94.19 87 THR A N 1
ATOM 695 C CA . THR A 1 87 ? 4.572 -0.750 1.270 1.00 94.19 87 THR A CA 1
ATOM 696 C C . THR A 1 87 ? 4.847 -2.248 1.305 1.00 94.19 87 THR A C 1
ATOM 698 O O . THR A 1 87 ? 4.033 -2.996 1.844 1.00 94.19 87 THR A O 1
ATOM 701 N N . LEU A 1 88 ? 6.000 -2.694 0.795 1.00 94.44 88 LEU A N 1
ATOM 702 C CA . LEU A 1 88 ? 6.385 -4.109 0.826 1.00 94.44 88 LEU A CA 1
ATOM 703 C C . LEU A 1 88 ? 6.494 -4.637 2.260 1.00 94.44 88 LEU A C 1
ATOM 705 O O . LEU A 1 88 ? 5.948 -5.696 2.567 1.00 94.44 88 LEU A O 1
ATOM 709 N N . VAL A 1 89 ? 7.130 -3.874 3.154 1.00 94.81 89 VAL A N 1
ATOM 710 C CA . VAL A 1 89 ? 7.237 -4.229 4.578 1.00 94.81 89 VAL A CA 1
ATOM 711 C C . VAL A 1 89 ? 5.856 -4.290 5.233 1.00 94.81 89 VAL A C 1
ATOM 713 O O . VAL A 1 89 ? 5.552 -5.244 5.947 1.00 94.81 89 VAL A O 1
ATOM 716 N N . ALA A 1 90 ? 4.989 -3.311 4.970 1.00 92.25 90 ALA A N 1
ATOM 717 C CA . ALA A 1 90 ? 3.640 -3.277 5.526 1.00 92.25 90 ALA A CA 1
ATOM 718 C C . ALA A 1 90 ? 2.785 -4.466 5.056 1.00 92.25 90 ALA A C 1
ATOM 720 O O . ALA A 1 90 ? 2.082 -5.071 5.867 1.00 92.25 90 ALA A O 1
ATOM 721 N N . ILE A 1 91 ? 2.879 -4.837 3.773 1.00 92.81 91 ILE A N 1
ATOM 722 C CA . ILE A 1 91 ? 2.219 -6.027 3.219 1.00 92.81 91 ILE A CA 1
ATOM 723 C C . ILE A 1 91 ? 2.758 -7.295 3.883 1.00 92.81 91 ILE A C 1
ATOM 725 O O . ILE A 1 91 ? 1.969 -8.144 4.290 1.00 92.81 91 ILE A O 1
ATOM 729 N N . PHE A 1 92 ? 4.078 -7.419 4.034 1.00 93.56 92 PHE A N 1
ATOM 730 C CA . PHE A 1 92 ? 4.690 -8.577 4.683 1.00 93.56 92 PHE A CA 1
ATOM 731 C C . PHE A 1 92 ? 4.196 -8.752 6.127 1.00 93.56 92 PHE A C 1
ATOM 733 O O . PHE A 1 92 ? 3.736 -9.832 6.493 1.00 93.56 92 PHE A O 1
ATOM 740 N N . LEU A 1 93 ? 4.197 -7.675 6.919 1.00 90.12 93 LEU A N 1
ATOM 741 C CA . LEU A 1 93 ? 3.697 -7.692 8.299 1.00 90.12 93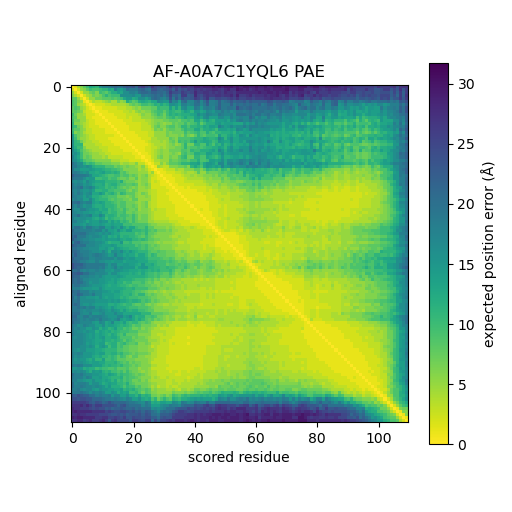 LEU A CA 1
ATOM 742 C C . LEU A 1 93 ? 2.197 -8.004 8.382 1.00 90.12 93 LEU A C 1
ATOM 744 O O . LEU A 1 93 ? 1.751 -8.655 9.326 1.00 90.12 93 LEU A O 1
ATOM 748 N N . LEU A 1 94 ? 1.407 -7.541 7.409 1.00 89.50 94 LEU A N 1
ATOM 749 C CA . LEU A 1 94 ? -0.004 -7.906 7.296 1.00 89.50 94 LEU A CA 1
ATOM 750 C C . LEU A 1 94 ? -0.179 -9.396 7.036 1.00 89.50 94 LEU A C 1
ATOM 752 O O . LEU A 1 94 ? -0.995 -10.036 7.692 1.00 89.50 94 LEU A O 1
ATOM 756 N N . LEU A 1 95 ? 0.563 -9.939 6.073 1.00 89.88 95 LEU A N 1
ATOM 757 C CA . LEU A 1 95 ? 0.492 -11.354 5.727 1.00 89.88 95 LEU A CA 1
ATOM 758 C C . LEU A 1 95 ? 0.899 -12.223 6.917 1.00 89.88 95 LEU A C 1
ATOM 760 O O . LEU A 1 95 ? 0.209 -13.193 7.216 1.00 89.88 95 LEU A O 1
ATOM 764 N N . GLU A 1 96 ? 1.956 -11.844 7.636 1.00 89.25 96 GLU A N 1
ATOM 765 C CA . GLU A 1 96 ? 2.391 -12.532 8.852 1.00 89.25 96 GLU A CA 1
ATOM 766 C C . GLU A 1 96 ? 1.279 -12.574 9.914 1.00 89.25 96 GLU A C 1
ATOM 768 O O . GLU A 1 96 ? 0.977 -13.635 10.466 1.00 89.25 96 GLU A O 1
ATOM 773 N N . ASP A 1 97 ? 0.620 -11.444 10.166 1.00 85.75 97 ASP A N 1
ATOM 774 C CA . ASP A 1 97 ? -0.496 -11.357 11.110 1.00 85.75 97 ASP A CA 1
ATOM 775 C C . ASP A 1 97 ? -1.711 -12.176 10.670 1.00 85.75 97 ASP A C 1
ATOM 777 O O . ASP A 1 97 ? -2.359 -12.831 11.490 1.00 85.75 97 ASP A O 1
ATOM 781 N N . VAL A 1 98 ? -2.029 -12.141 9.377 1.00 86.06 98 VAL A N 1
ATOM 782 C CA . VAL A 1 98 ? -3.142 -12.891 8.795 1.00 86.06 98 VAL A CA 1
ATOM 783 C C . VAL A 1 98 ? -2.890 -14.392 8.944 1.00 86.06 98 VAL A C 1
ATOM 785 O O . VAL A 1 98 ? -3.755 -15.108 9.448 1.00 86.06 98 VAL A O 1
ATOM 788 N N . VAL A 1 99 ? -1.688 -14.864 8.601 1.00 87.69 99 VAL A N 1
ATOM 789 C CA . VAL A 1 99 ? -1.287 -16.270 8.758 1.00 87.69 99 VAL A CA 1
ATOM 790 C C . VAL A 1 99 ? -1.337 -16.696 10.226 1.00 87.69 99 VAL A C 1
ATOM 792 O O . VAL A 1 99 ? -1.903 -17.745 10.532 1.00 87.69 99 VAL A O 1
ATOM 795 N N . LYS A 1 100 ? -0.822 -15.877 11.153 1.00 84.56 100 LYS A N 1
ATOM 796 C CA . LYS A 1 100 ? -0.908 -16.154 12.599 1.00 84.56 100 LYS A CA 1
ATOM 797 C C . LYS A 1 100 ? -2.356 -16.243 13.077 1.00 84.56 100 LYS A C 1
ATOM 799 O O . LYS A 1 100 ? -2.703 -17.175 13.796 1.00 84.56 100 LYS A O 1
ATOM 804 N N . THR A 1 101 ? -3.208 -15.316 12.646 1.00 80.69 101 THR A N 1
ATOM 805 C CA . THR A 1 101 ? -4.628 -15.279 13.029 1.00 80.69 101 THR A CA 1
ATOM 806 C C . THR A 1 101 ? -5.367 -16.535 12.561 1.00 80.69 101 THR A C 1
ATOM 808 O O . THR A 1 101 ? -6.115 -17.133 13.336 1.00 80.69 101 THR A O 1
ATOM 811 N N . TYR A 1 102 ? -5.130 -16.981 11.324 1.00 76.19 102 TYR A N 1
ATOM 812 C CA . TYR A 1 102 ? -5.747 -18.203 10.801 1.00 76.19 102 TYR A CA 1
ATOM 813 C C . TYR A 1 102 ? -5.172 -19.481 11.426 1.00 76.19 102 TYR A C 1
ATOM 815 O O . TYR A 1 102 ? -5.936 -20.398 11.713 1.00 76.19 102 TYR A O 1
ATOM 823 N N . SER A 1 103 ? -3.866 -19.528 11.709 1.00 72.50 103 SER A N 1
ATOM 824 C CA . SER A 1 103 ? -3.218 -20.678 12.358 1.00 72.50 103 SER A CA 1
ATOM 825 C C . SER A 1 103 ? -3.761 -20.931 13.774 1.00 72.50 103 SER A C 1
ATOM 827 O O . SER A 1 103 ? -4.105 -22.059 14.123 1.00 72.50 103 SER A O 1
ATOM 829 N N . ILE A 1 104 ? -3.960 -19.865 14.560 1.00 62.41 104 ILE A N 1
ATOM 830 C CA . ILE A 1 104 ? -4.498 -19.937 15.934 1.00 62.41 104 ILE A CA 1
ATOM 831 C C . ILE A 1 104 ? -5.979 -20.373 15.964 1.00 62.41 104 ILE A C 1
ATOM 833 O O . ILE A 1 104 ? -6.464 -20.860 16.981 1.00 62.41 104 ILE A O 1
ATOM 837 N N . SER A 1 105 ? -6.706 -20.234 14.852 1.00 58.78 105 SER A N 1
ATOM 838 C CA . SER A 1 105 ? -8.149 -20.501 14.778 1.00 58.78 105 SER A CA 1
ATOM 839 C C . SER A 1 105 ? -8.508 -21.957 14.454 1.00 58.78 105 SER A C 1
ATOM 841 O O . SER A 1 105 ? -9.688 -22.256 14.278 1.00 58.78 105 SER A O 1
ATOM 843 N N . THR A 1 106 ? -7.532 -22.867 14.361 1.00 51.47 106 THR A N 1
ATOM 844 C CA . THR A 1 106 ? -7.811 -24.305 14.231 1.00 51.47 106 THR A CA 1
ATOM 845 C C . THR A 1 106 ? -7.967 -24.925 15.625 1.00 51.47 106 THR A C 1
ATOM 847 O O . THR A 1 106 ? -6.973 -25.092 16.332 1.00 51.47 106 THR A O 1
ATOM 850 N N . PRO A 1 107 ? -9.190 -25.259 16.088 1.00 51.66 107 PRO A N 1
ATOM 851 C CA . PRO A 1 107 ? -9.319 -26.111 17.256 1.00 51.66 107 PRO A CA 1
ATOM 852 C C . PRO A 1 107 ? -8.788 -27.489 16.864 1.00 51.66 107 PRO A C 1
ATOM 854 O O . PRO A 1 107 ? -9.329 -28.147 15.976 1.00 51.66 107 PRO A O 1
ATOM 857 N N . VAL A 1 108 ? -7.712 -27.920 17.515 1.00 60.00 108 VAL A N 1
ATOM 858 C CA . VAL A 1 108 ? -7.293 -29.319 17.504 1.00 60.00 108 VAL A CA 1
ATOM 859 C C . VAL 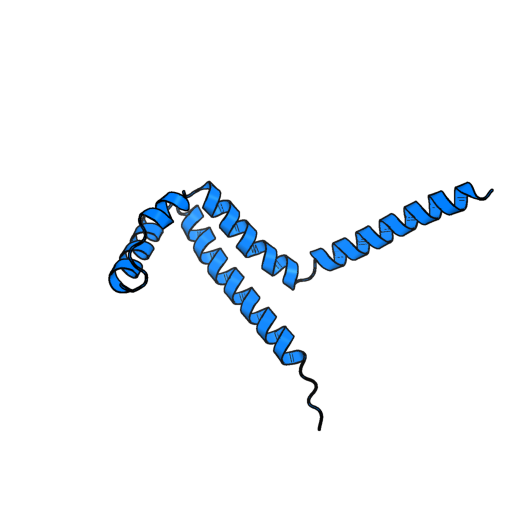A 1 108 ? -8.381 -30.099 18.247 1.00 60.00 108 VAL A C 1
ATOM 861 O O . VAL A 1 108 ? -8.384 -30.168 19.472 1.00 60.00 108 VAL A O 1
ATOM 864 N N . THR A 1 109 ? -9.363 -30.614 17.510 1.00 52.50 109 THR A N 1
ATOM 865 C CA . THR A 1 109 ? -10.274 -31.651 17.997 1.00 52.50 109 THR A CA 1
ATOM 866 C C . THR A 1 109 ? -9.507 -32.969 18.015 1.00 52.50 109 THR A C 1
ATOM 868 O O . THR A 1 109 ? -9.279 -33.552 16.954 1.00 52.50 109 THR A O 1
ATOM 871 N N . ILE A 1 110 ? -9.072 -33.381 19.209 1.00 55.28 110 ILE A N 1
ATOM 872 C CA . ILE A 1 110 ? -8.768 -34.783 19.539 1.00 55.28 110 ILE A CA 1
ATOM 873 C C . ILE A 1 110 ? -10.054 -35.406 20.067 1.00 55.28 110 ILE A C 1
ATOM 875 O O . ILE A 1 110 ? -10.712 -34.735 20.897 1.00 55.28 110 ILE A O 1
#

Solvent-accessible surface area (backbone atoms only — not comparable to full-atom values): 6239 Å² total; per-residue (Å²): 126,71,67,61,56,54,55,51,49,51,57,51,51,52,51,52,52,49,53,53,49,48,57,58,55,68,30,71,69,46,50,42,55,47,50,28,55,52,34,53,54,55,39,56,74,78,40,64,60,68,59,52,61,73,69,53,59,60,89,87,40,61,69,58,38,51,54,49,52,53,50,55,51,72,72,44,56,69,69,50,47,52,37,52,54,49,27,55,52,34,48,49,55,40,50,53,50,51,53,51,55,58,62,72,67,60,79,84,82,127

Sequence (110 aa):
MQRINTQLKKKIMRRIYFAYFLRKMFNPLAIKAYLPVSFVGIIALQVSLTNVAANMPSMTNIDALYRFFSSAFLNTEFAVQLLSVGTLVAIFLLLEDVVKTYSISTPVTI

Radius of gyration: 22.81 Å; Cα contacts (8 Å, |Δi|>4): 43; chains: 1; bounding box: 59×47×50 Å

Mean predicted aligned error: 9.4 Å